Protein AF-A0A1A8ENK9-F1 (afdb_monomer)

pLDDT: mean 83.51, std 10.74, range [49.16, 95.38]

Organism: NCBI:txid1143690

Nearest PDB structures (foldseek):
  2x12-assembly2_B  TM=4.975E-01  e=7.363E+00  Streptococcus parasanguinis

Foldseek 3Di:
DPPPPPDDDFDKDKDKAAAPAAWPDKDWPPAAKDWDADPPDPGVNIIIIIGPDTDPPPDDTDMDTHHDDDD

Secondary structure (DSSP, 8-state):
------S------EEEEE-SS-EEEEE-SSS-EEEEE-TT-SSTTEEEEEESS---SSS----EEEEPPP-

Radius of gyration: 15.93 Å; Cα contacts (8 Å, |Δi|>4): 104; chains: 1; bounding box: 49×26×37 Å

Sequence (71 aa):
EEAINSMDYEFNFQLEIRAPYLLAGVESPSHAIRADADPLARSATSVVITLADKYTYDYPVEILIYPSEPH

Solvent-accessible surface area (backbone atoms only — not comparable to full-atom values): 4780 Å² total; per-residue (Å²): 133,83,82,74,72,86,66,86,81,82,72,82,63,78,48,77,47,79,44,100,53,54,59,70,46,75,49,41,95,64,47,64,64,40,81,47,58,62,90,84,50,95,56,60,31,42,37,38,35,32,63,64,59,85,67,80,84,83,68,77,88,46,77,47,77,38,74,46,80,88,128

Mean predicted aligned error: 7.11 Å

Structure (mmCIF, N/CA/C/O backbone):
data_AF-A0A1A8ENK9-F1
#
_entry.id   AF-A0A1A8ENK9-F1
#
loop_
_atom_site.group_PDB
_atom_site.id
_atom_site.type_symbol
_atom_site.label_atom_id
_atom_site.label_alt_id
_atom_site.label_comp_id
_atom_site.label_asym_id
_atom_site.label_entity_id
_atom_site.label_seq_id
_atom_site.pdbx_PDB_ins_code
_atom_site.Cartn_x
_atom_site.Cartn_y
_atom_site.Cartn_z
_atom_site.occupancy
_atom_site.B_iso_or_equiv
_atom_site.auth_seq_id
_atom_site.auth_comp_id
_atom_site.auth_asym_id
_atom_site.auth_atom_id
_atom_site.pdbx_PDB_model_num
ATOM 1 N N . GLU A 1 1 ? -33.829 5.250 15.070 1.00 49.16 1 GLU A N 1
ATOM 2 C CA . GLU A 1 1 ? -32.730 4.608 15.811 1.00 49.16 1 GLU A CA 1
ATOM 3 C C . GLU A 1 1 ? -31.866 3.904 14.781 1.00 49.16 1 GLU A C 1
ATOM 5 O O . GLU A 1 1 ? -32.311 2.926 14.190 1.00 49.16 1 GLU A O 1
ATOM 10 N N . GLU A 1 2 ? -30.738 4.506 14.410 1.00 56.56 2 GLU A N 1
ATOM 11 C CA . GLU A 1 2 ? -29.808 3.884 13.465 1.00 56.56 2 GLU A CA 1
ATOM 12 C C . GLU A 1 2 ? -29.172 2.684 14.166 1.00 56.56 2 GLU A C 1
ATOM 14 O O . GLU A 1 2 ? -28.580 2.824 15.235 1.00 56.56 2 GLU A O 1
ATOM 19 N N . ALA A 1 3 ? -29.367 1.487 13.612 1.00 63.91 3 ALA A N 1
ATOM 20 C CA . ALA A 1 3 ? -28.770 0.269 14.135 1.00 63.91 3 ALA A CA 1
ATOM 21 C C . ALA A 1 3 ? -27.255 0.334 13.907 1.00 63.91 3 ALA A C 1
ATOM 23 O O . ALA A 1 3 ? -26.762 -0.009 12.834 1.00 63.91 3 ALA A O 1
ATOM 24 N N . ILE A 1 4 ? -26.518 0.816 14.908 1.00 66.50 4 ILE A N 1
ATOM 25 C CA . ILE A 1 4 ? -25.057 0.796 14.900 1.00 66.50 4 ILE A CA 1
ATOM 26 C C . ILE A 1 4 ? -24.661 -0.668 15.060 1.00 66.50 4 ILE A C 1
ATOM 28 O O . ILE A 1 4 ? -24.810 -1.253 16.136 1.00 66.50 4 ILE A O 1
ATOM 32 N N . ASN A 1 5 ? -24.235 -1.290 13.964 1.00 65.12 5 ASN A N 1
ATOM 33 C CA . ASN A 1 5 ? -23.776 -2.666 13.998 1.00 65.12 5 ASN A CA 1
ATOM 34 C C . ASN A 1 5 ? -22.598 -2.744 14.983 1.00 65.12 5 ASN A C 1
ATOM 36 O O . ASN A 1 5 ? -21.565 -2.123 14.762 1.00 65.12 5 ASN A O 1
ATOM 40 N N . SER A 1 6 ? -22.777 -3.451 16.103 1.00 66.75 6 SER A N 1
ATOM 41 C CA . SER A 1 6 ? -21.781 -3.543 17.187 1.00 66.75 6 SER A CA 1
ATOM 42 C C . SER A 1 6 ? -20.597 -4.453 16.837 1.00 66.75 6 SER A C 1
ATOM 44 O O . SER A 1 6 ? -19.799 -4.796 17.707 1.00 66.75 6 SER A O 1
ATOM 46 N N . MET A 1 7 ? -20.507 -4.889 15.581 1.00 71.94 7 MET A N 1
ATOM 47 C CA . MET A 1 7 ? -19.388 -5.664 15.072 1.00 71.94 7 MET A CA 1
ATOM 48 C C . MET A 1 7 ? -18.263 -4.719 14.663 1.00 71.94 7 MET A C 1
ATOM 50 O O . MET A 1 7 ? -18.460 -3.812 13.857 1.00 71.94 7 MET A O 1
ATOM 54 N N . ASP A 1 8 ? -17.079 -4.964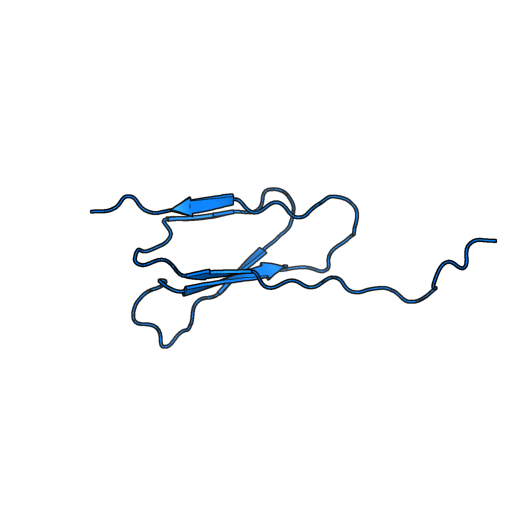 15.213 1.00 72.31 8 ASP A N 1
ATOM 55 C CA . ASP A 1 8 ? -15.852 -4.295 14.803 1.00 72.31 8 ASP A CA 1
ATOM 56 C C . ASP A 1 8 ? -15.534 -4.740 13.368 1.00 72.31 8 ASP A C 1
ATOM 58 O O . ASP A 1 8 ? -15.174 -5.894 13.121 1.00 72.31 8 ASP A O 1
ATOM 62 N N . TYR A 1 9 ? -15.786 -3.865 12.396 1.00 75.88 9 TYR A N 1
ATOM 63 C CA . TYR A 1 9 ? -15.459 -4.152 11.007 1.00 75.88 9 TYR A CA 1
ATOM 64 C C . TYR A 1 9 ? -13.945 -4.111 10.837 1.00 75.88 9 TYR A C 1
ATOM 66 O O . TYR A 1 9 ? -13.270 -3.218 11.353 1.00 75.88 9 TYR A O 1
ATOM 74 N N . GLU A 1 10 ? -13.408 -5.052 10.071 1.00 82.31 10 GLU A N 1
ATOM 75 C CA . GLU A 1 10 ? -12.006 -5.033 9.676 1.00 82.31 10 GLU A CA 1
ATOM 76 C C . GLU A 1 10 ? -11.895 -4.607 8.215 1.00 82.31 10 GLU A C 1
ATOM 78 O O . GLU A 1 10 ? -12.499 -5.210 7.324 1.00 82.31 10 GLU A O 1
ATOM 83 N N . PHE A 1 11 ? -11.124 -3.551 7.974 1.00 87.00 11 PHE A N 1
ATOM 84 C CA . PHE A 1 11 ? -10.796 -3.096 6.637 1.00 87.00 11 PHE A CA 1
ATOM 85 C C . PHE A 1 11 ? -9.414 -3.622 6.273 1.00 87.00 11 PHE A C 1
ATOM 87 O O . PHE A 1 11 ? -8.415 -3.263 6.894 1.00 87.00 11 PHE A O 1
ATOM 94 N N . ASN A 1 12 ? -9.377 -4.448 5.235 1.00 88.81 12 ASN A N 1
ATOM 95 C CA . ASN A 1 12 ? -8.152 -4.916 4.611 1.00 88.81 12 ASN A CA 1
ATOM 96 C C . ASN A 1 12 ? -8.214 -4.593 3.125 1.00 88.81 12 ASN A C 1
ATOM 98 O O . ASN A 1 12 ? -9.272 -4.700 2.501 1.00 88.81 12 ASN A O 1
ATOM 102 N N . PHE A 1 13 ? -7.068 -4.257 2.547 1.00 90.62 13 PHE A N 1
ATOM 103 C CA . PHE A 1 13 ? -6.942 -4.117 1.107 1.00 90.62 13 PHE A CA 1
ATOM 104 C C . PHE A 1 13 ? -5.653 -4.763 0.618 1.00 90.62 13 PHE A C 1
ATOM 106 O O . PHE A 1 13 ? -4.684 -4.920 1.364 1.00 90.62 13 PHE A O 1
ATOM 113 N N . GLN A 1 14 ? -5.662 -5.092 -0.668 1.00 93.12 14 GLN A N 1
ATOM 114 C CA . GLN A 1 14 ? -4.492 -5.522 -1.403 1.00 93.12 14 GLN A CA 1
ATOM 115 C C . GLN A 1 14 ? -4.460 -4.772 -2.732 1.00 93.12 14 GLN A C 1
ATOM 117 O O . GLN A 1 14 ? -5.387 -4.881 -3.534 1.00 93.12 14 GLN A O 1
ATOM 122 N N . LEU A 1 15 ? -3.397 -4.004 -2.954 1.00 92.25 15 LEU A N 1
ATOM 123 C CA . LEU A 1 15 ? -3.145 -3.302 -4.207 1.00 92.25 15 LEU A CA 1
ATOM 124 C C . LEU A 1 15 ? -1.999 -3.996 -4.939 1.00 92.25 15 LEU A C 1
ATOM 126 O O . LEU A 1 15 ? -0.864 -3.977 -4.476 1.00 92.25 15 LEU A O 1
ATOM 130 N N . GLU A 1 16 ? -2.290 -4.605 -6.083 1.00 91.88 16 GLU A N 1
ATOM 131 C CA . GLU A 1 16 ? -1.277 -5.233 -6.930 1.00 91.88 16 GLU A CA 1
ATOM 132 C C . GLU A 1 16 ? -0.878 -4.290 -8.069 1.00 91.88 16 GLU A C 1
ATOM 134 O O . GLU A 1 16 ? -1.715 -3.875 -8.874 1.00 91.88 16 GLU A O 1
ATOM 139 N N . ILE A 1 17 ? 0.413 -3.977 -8.155 1.00 87.81 17 ILE A N 1
ATOM 140 C CA . ILE A 1 17 ? 0.992 -3.176 -9.230 1.00 87.81 17 ILE A CA 1
ATOM 141 C C . ILE A 1 17 ? 1.809 -4.100 -10.121 1.00 87.81 17 ILE A C 1
ATOM 143 O O . ILE A 1 17 ? 2.779 -4.703 -9.665 1.00 87.81 17 ILE A O 1
ATOM 147 N N . ARG A 1 18 ? 1.444 -4.163 -11.404 1.00 87.81 18 ARG A N 1
ATOM 148 C CA . ARG A 1 18 ? 2.202 -4.873 -12.439 1.00 87.81 18 ARG A CA 1
ATOM 149 C C . ARG A 1 18 ? 2.743 -3.874 -13.446 1.00 87.81 18 ARG A C 1
ATOM 151 O O . ARG A 1 18 ? 1.972 -3.253 -14.175 1.00 87.81 18 ARG A O 1
ATOM 158 N N . ALA A 1 19 ? 4.059 -3.733 -13.493 1.00 81.00 19 ALA A N 1
ATOM 159 C CA . ALA A 1 19 ? 4.744 -2.831 -14.405 1.00 81.00 19 ALA A CA 1
ATOM 160 C C . ALA A 1 19 ? 5.843 -3.585 -15.171 1.00 81.00 19 ALA A C 1
ATOM 162 O O . ALA A 1 19 ? 6.453 -4.505 -14.627 1.00 81.00 19 ALA A O 1
ATOM 163 N N . PRO A 1 20 ? 6.125 -3.213 -16.433 1.00 77.25 20 PRO A N 1
ATOM 164 C CA . PRO A 1 20 ? 7.216 -3.817 -17.197 1.00 77.25 20 PRO A CA 1
ATOM 165 C C . PRO A 1 20 ? 8.610 -3.387 -16.700 1.00 77.25 20 PRO A C 1
ATOM 167 O O . PRO A 1 20 ? 9.609 -3.973 -17.110 1.00 77.25 20 PRO A O 1
ATOM 170 N N . TYR A 1 21 ? 8.683 -2.385 -15.820 1.00 74.88 21 TYR A N 1
ATOM 171 C CA . TYR A 1 21 ? 9.899 -1.838 -15.218 1.00 74.88 21 TYR A CA 1
ATOM 172 C C . TYR A 1 21 ? 9.824 -1.872 -13.685 1.00 74.88 21 TYR A C 1
ATOM 174 O O . TYR A 1 21 ? 8.746 -2.013 -13.107 1.00 74.88 21 TYR A O 1
ATOM 182 N N . LEU A 1 22 ? 10.985 -1.751 -13.034 1.00 77.75 22 LEU A N 1
ATOM 183 C CA . LEU A 1 22 ? 11.099 -1.695 -11.575 1.00 77.75 22 LEU A CA 1
ATOM 184 C C . LEU A 1 22 ? 10.342 -0.472 -11.029 1.00 77.75 22 LEU A C 1
ATOM 186 O O . LEU A 1 22 ? 10.296 0.568 -11.684 1.00 77.75 22 LEU A O 1
ATOM 190 N N . LEU A 1 23 ? 9.776 -0.552 -9.827 1.00 84.06 23 LEU A N 1
ATOM 191 C CA . LEU A 1 23 ? 9.311 0.640 -9.111 1.00 84.06 23 LEU A CA 1
ATOM 192 C C . LEU A 1 23 ? 10.491 1.288 -8.379 1.00 84.06 23 LEU A C 1
ATOM 194 O O . LEU A 1 23 ? 11.273 0.587 -7.739 1.00 84.06 23 LEU A O 1
ATOM 198 N N . ALA A 1 24 ? 10.608 2.614 -8.450 1.00 86.06 24 ALA A N 1
ATOM 199 C CA . ALA A 1 24 ? 11.614 3.356 -7.692 1.00 86.06 24 ALA A CA 1
ATOM 200 C C . ALA A 1 24 ? 11.276 3.360 -6.192 1.00 86.06 24 ALA A C 1
ATOM 202 O O . ALA A 1 24 ? 12.170 3.387 -5.350 1.00 86.06 24 ALA A O 1
ATOM 203 N N . GLY A 1 25 ? 9.985 3.288 -5.861 1.00 87.44 25 GLY A N 1
ATOM 204 C CA . GLY A 1 25 ? 9.511 3.146 -4.492 1.00 87.44 25 GLY A CA 1
ATOM 205 C C . GLY A 1 25 ? 7.994 3.230 -4.372 1.00 87.44 25 GLY A C 1
ATOM 206 O O . GLY A 1 25 ? 7.282 3.544 -5.330 1.00 87.44 25 GLY A O 1
ATOM 207 N N . VAL A 1 26 ? 7.515 2.970 -3.161 1.00 90.94 26 VAL A N 1
ATOM 208 C CA . VAL A 1 26 ? 6.141 3.221 -2.730 1.00 90.94 26 VAL A CA 1
ATOM 209 C C . VAL A 1 26 ? 6.177 3.854 -1.345 1.00 90.94 26 VAL A C 1
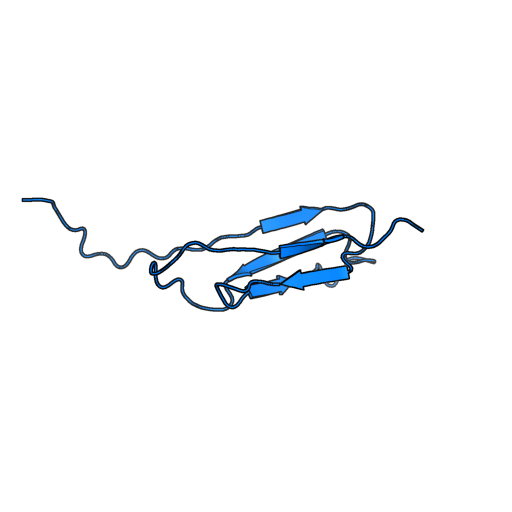ATOM 211 O O . VAL A 1 26 ? 6.981 3.460 -0.502 1.00 90.94 26 VAL A O 1
ATOM 214 N 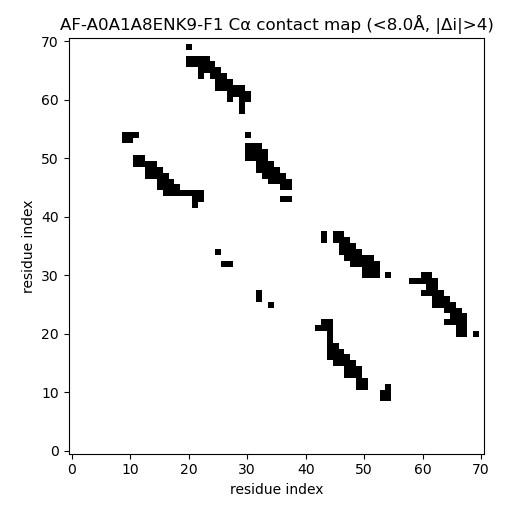N . GLU A 1 27 ? 5.313 4.832 -1.120 1.00 93.88 27 GLU A N 1
ATOM 215 C CA . GLU A 1 27 ? 5.150 5.505 0.164 1.00 93.88 27 GLU A CA 1
ATOM 216 C C . GLU A 1 27 ? 3.662 5.621 0.498 1.00 93.88 27 GLU A C 1
ATOM 218 O O . GLU A 1 27 ? 2.805 5.643 -0.385 1.00 93.88 27 GLU A O 1
ATOM 223 N N . SER A 1 28 ? 3.347 5.704 1.784 1.00 93.94 28 SER A N 1
ATOM 224 C CA . SER A 1 28 ? 2.036 6.132 2.249 1.00 93.94 28 SER A CA 1
ATOM 225 C C . SER A 1 28 ? 2.242 7.162 3.362 1.00 93.94 28 SER A C 1
ATOM 227 O O . SER A 1 28 ? 2.752 6.802 4.424 1.00 93.94 28 SER A O 1
ATOM 229 N N . PRO A 1 29 ? 1.866 8.437 3.143 1.00 93.69 29 PRO A N 1
ATOM 230 C CA . PRO A 1 29 ? 1.935 9.468 4.182 1.00 93.69 29 PRO A CA 1
ATOM 231 C C . PRO A 1 29 ? 0.819 9.313 5.222 1.00 93.69 29 PRO A C 1
ATOM 233 O O . PRO A 1 29 ? 0.869 9.922 6.286 1.00 93.69 29 PRO A O 1
A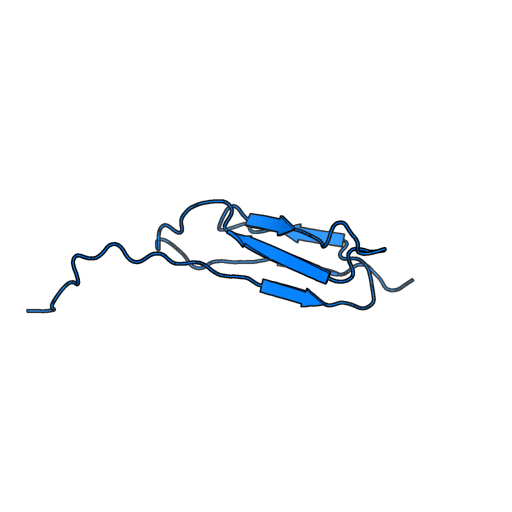TOM 236 N N . SER A 1 30 ? -0.198 8.516 4.889 1.00 92.69 30 SER A N 1
ATOM 237 C CA . SER A 1 30 ? -1.386 8.309 5.704 1.00 92.69 30 SER A CA 1
ATOM 238 C C . SER A 1 30 ? -1.176 7.150 6.685 1.00 92.69 30 SER A C 1
ATOM 240 O O . SER A 1 30 ? -1.155 7.351 7.890 1.00 92.69 30 SER A O 1
ATOM 242 N N . HIS A 1 31 ? -0.988 5.934 6.178 1.00 93.56 31 HIS A N 1
ATOM 243 C CA . HIS A 1 31 ? -0.933 4.704 6.964 1.00 93.56 31 HIS A CA 1
ATOM 244 C C . HIS A 1 31 ? 0.393 3.978 6.778 1.00 93.56 31 HIS A C 1
ATOM 246 O O . HIS A 1 31 ? 1.020 4.066 5.722 1.00 93.56 31 HIS A O 1
ATOM 252 N N . ALA A 1 32 ? 0.781 3.175 7.764 1.00 93.44 32 ALA A N 1
ATOM 253 C CA . ALA A 1 32 ? 1.868 2.230 7.583 1.00 93.44 32 ALA A CA 1
ATOM 254 C C . ALA A 1 32 ? 1.461 1.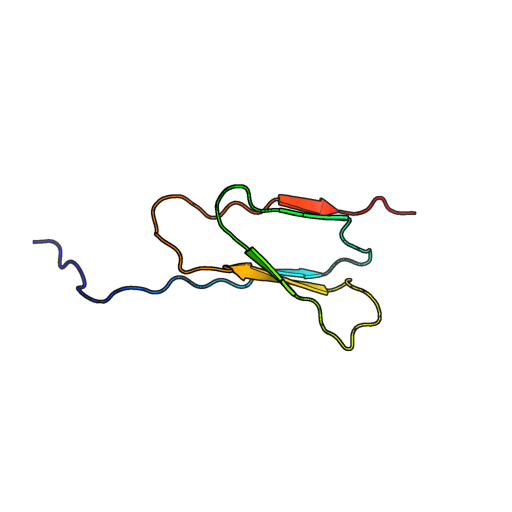159 6.555 1.00 93.44 32 ALA A C 1
ATOM 256 O O . ALA A 1 32 ? 0.397 0.540 6.663 1.00 93.44 32 ALA A O 1
ATOM 257 N N . ILE A 1 33 ? 2.316 0.940 5.557 1.00 94.62 33 ILE A N 1
ATOM 258 C CA . ILE A 1 33 ? 2.095 -0.022 4.473 1.00 94.62 33 ILE A CA 1
ATOM 259 C C . ILE A 1 33 ? 3.229 -1.041 4.405 1.00 94.62 33 ILE A C 1
ATOM 261 O O . ILE A 1 33 ? 4.350 -0.784 4.844 1.00 94.62 33 ILE A O 1
ATOM 265 N N . ARG A 1 34 ? 2.932 -2.202 3.825 1.00 93.94 34 ARG A N 1
ATOM 266 C CA . ARG A 1 34 ? 3.914 -3.211 3.424 1.00 93.94 34 ARG A CA 1
ATOM 267 C C . ARG A 1 34 ? 3.926 -3.302 1.913 1.00 93.94 34 ARG A C 1
ATOM 269 O O . ARG A 1 34 ? 2.874 -3.194 1.292 1.00 93.94 34 ARG A O 1
ATOM 276 N N . ALA A 1 35 ? 5.112 -3.471 1.350 1.00 91.31 35 ALA A N 1
ATOM 277 C CA . ALA A 1 35 ? 5.317 -3.673 -0.073 1.00 91.31 35 ALA A CA 1
ATOM 278 C C . ALA A 1 35 ? 6.044 -5.003 -0.252 1.00 91.31 35 ALA A C 1
ATOM 280 O O . ALA A 1 35 ? 7.249 -5.100 -0.017 1.00 91.31 35 ALA A O 1
ATOM 281 N N . ASP A 1 36 ? 5.291 -6.024 -0.627 1.00 90.12 36 ASP A N 1
ATOM 282 C CA . ASP A 1 36 ? 5.782 -7.378 -0.812 1.00 90.12 36 ASP A CA 1
ATOM 283 C C . ASP A 1 36 ? 5.964 -7.667 -2.304 1.00 90.12 36 ASP A C 1
ATOM 285 O O . ASP A 1 36 ? 5.188 -7.227 -3.153 1.00 90.12 36 ASP A O 1
ATOM 289 N N . ALA A 1 37 ? 7.000 -8.426 -2.640 1.00 85.94 37 ALA A N 1
ATOM 290 C CA . ALA A 1 37 ? 7.224 -8.944 -3.984 1.00 85.94 37 ALA A CA 1
ATOM 291 C C . ALA A 1 37 ? 7.296 -10.471 -3.924 1.00 85.94 37 ALA A C 1
ATOM 293 O O . ALA A 1 37 ? 7.640 -11.042 -2.888 1.00 85.94 37 ALA A O 1
ATOM 294 N N . ASP A 1 38 ? 6.984 -11.137 -5.036 1.00 83.81 38 ASP A N 1
ATOM 295 C CA . ASP A 1 38 ? 7.140 -12.588 -5.119 1.00 83.81 38 ASP A CA 1
ATOM 296 C C . ASP A 1 38 ? 8.635 -12.946 -4.965 1.00 83.81 38 ASP A C 1
ATOM 298 O O . ASP A 1 38 ? 9.448 -12.513 -5.790 1.00 83.81 38 ASP A O 1
ATOM 302 N N . PRO A 1 39 ? 9.026 -13.730 -3.940 1.00 77.81 39 PRO A N 1
ATOM 303 C CA . PRO A 1 39 ? 10.423 -14.102 -3.717 1.00 77.81 39 PRO A CA 1
ATOM 304 C C . PRO A 1 39 ? 11.014 -14.947 -4.855 1.00 77.81 39 PRO A C 1
ATOM 306 O O . PRO A 1 39 ? 12.234 -15.072 -4.955 1.00 77.81 39 PRO A O 1
ATOM 309 N N . LEU A 1 40 ? 10.173 -15.542 -5.706 1.00 81.38 40 LEU A N 1
ATOM 310 C CA . LEU A 1 40 ? 10.585 -16.304 -6.884 1.00 81.38 40 LEU A CA 1
ATOM 311 C C . LEU A 1 40 ? 10.673 -15.440 -8.150 1.00 81.38 40 LEU A C 1
ATOM 313 O O . LEU A 1 40 ? 11.203 -15.899 -9.170 1.00 81.38 40 LEU A O 1
ATOM 317 N N . ALA A 1 41 ? 10.172 -14.202 -8.118 1.00 76.44 41 ALA A N 1
ATOM 318 C CA . ALA A 1 41 ? 10.233 -13.313 -9.265 1.00 76.44 41 ALA A CA 1
ATOM 319 C C . ALA A 1 41 ? 11.669 -12.834 -9.506 1.00 76.44 41 ALA A C 1
ATOM 321 O O . ALA A 1 41 ? 12.390 -12.415 -8.604 1.00 76.44 41 ALA A O 1
ATOM 322 N N . ARG A 1 42 ? 12.088 -12.855 -10.777 1.00 71.38 42 ARG A N 1
ATOM 323 C CA . ARG A 1 42 ? 13.414 -12.363 -11.194 1.00 71.38 42 ARG A CA 1
ATOM 324 C C . ARG A 1 42 ? 13.550 -10.839 -11.103 1.00 71.38 42 ARG A C 1
ATOM 326 O O . ARG A 1 42 ? 14.650 -10.321 -11.264 1.00 71.38 42 ARG A O 1
ATOM 333 N N . SER A 1 43 ? 12.444 -10.129 -10.901 1.00 70.62 43 SER A N 1
ATOM 334 C CA . SER A 1 43 ? 12.379 -8.677 -10.762 1.00 70.62 43 SER A CA 1
ATOM 335 C C . SER A 1 43 ? 11.114 -8.278 -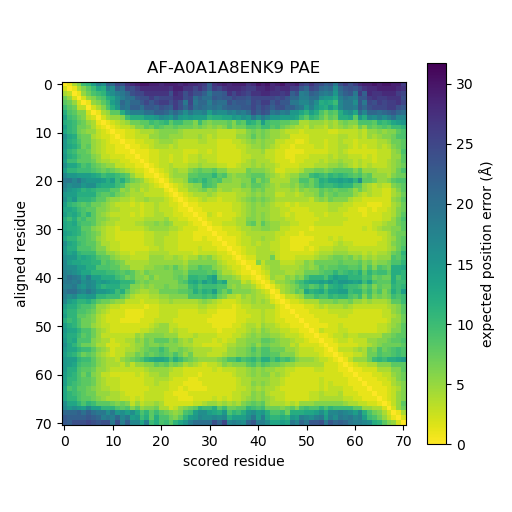10.004 1.00 70.62 43 SER A C 1
ATOM 337 O O . SER A 1 43 ? 10.102 -8.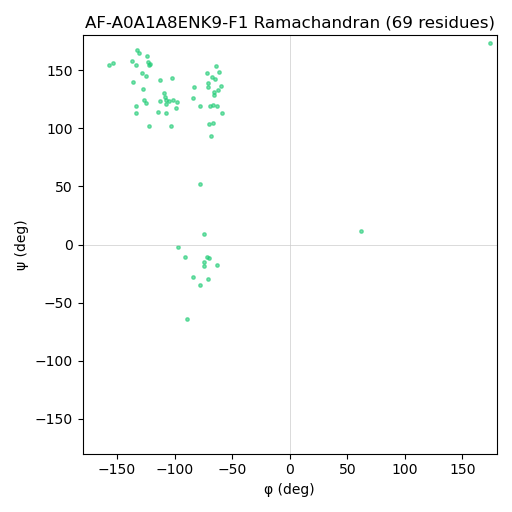974 -10.084 1.00 70.62 43 SER A O 1
ATOM 339 N N . ALA A 1 44 ? 11.128 -7.120 -9.336 1.00 71.56 44 ALA A N 1
ATOM 340 C CA . ALA A 1 44 ? 9.931 -6.530 -8.726 1.00 71.56 44 ALA A CA 1
ATOM 341 C C . ALA A 1 44 ? 9.046 -5.836 -9.783 1.00 71.56 44 ALA A C 1
ATOM 343 O O . ALA A 1 44 ? 8.696 -4.666 -9.674 1.00 71.56 44 ALA A O 1
ATOM 344 N N . THR A 1 45 ? 8.731 -6.577 -10.848 1.00 77.00 45 THR A N 1
ATOM 345 C CA . THR A 1 45 ? 7.735 -6.207 -11.869 1.00 77.00 45 THR A CA 1
ATOM 346 C C . THR A 1 45 ? 6.310 -6.374 -11.353 1.00 77.00 45 THR A C 1
ATOM 348 O O . THR A 1 45 ? 5.384 -5.787 -11.908 1.00 77.00 45 THR A O 1
ATOM 351 N N . SER A 1 46 ? 6.139 -7.149 -10.279 1.00 84.94 46 SER A N 1
ATOM 352 C CA . SER A 1 46 ? 4.898 -7.265 -9.525 1.00 84.94 46 SER A CA 1
ATOM 353 C C . SER A 1 46 ? 5.168 -6.960 -8.058 1.00 84.94 46 SER A C 1
ATOM 355 O O . SER A 1 46 ? 6.002 -7.622 -7.437 1.00 84.94 46 SER A O 1
ATOM 357 N N . VAL A 1 47 ? 4.472 -5.962 -7.518 1.00 88.88 47 VAL A N 1
ATOM 358 C CA . VAL A 1 47 ? 4.535 -5.581 -6.102 1.00 88.88 47 VA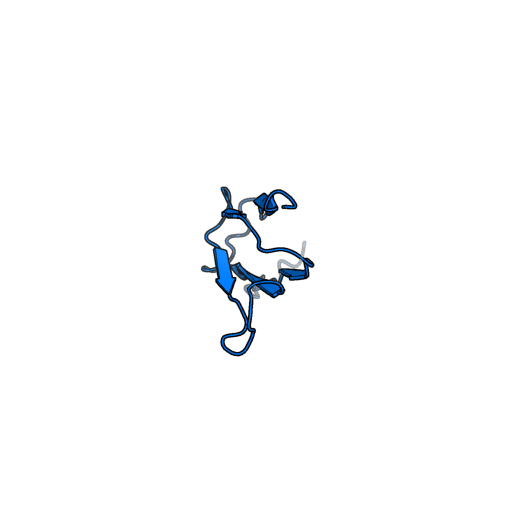L A CA 1
ATOM 359 C C . VAL A 1 47 ? 3.120 -5.544 -5.550 1.00 88.88 47 VAL A C 1
ATOM 361 O O . VAL A 1 47 ? 2.208 -5.000 -6.174 1.00 88.88 47 VAL A O 1
ATOM 364 N N . VAL A 1 48 ? 2.942 -6.140 -4.380 1.00 92.06 48 VAL A N 1
ATOM 365 C CA . VAL A 1 48 ? 1.690 -6.182 -3.640 1.00 92.06 48 VAL A CA 1
ATOM 366 C C . VAL A 1 48 ? 1.813 -5.258 -2.440 1.00 92.06 48 VAL A C 1
ATOM 368 O O . VAL A 1 48 ? 2.730 -5.397 -1.637 1.00 92.06 48 VAL A O 1
ATOM 371 N N . ILE A 1 49 ? 0.889 -4.310 -2.322 1.00 93.56 49 ILE A N 1
ATOM 372 C CA . ILE A 1 49 ? 0.835 -3.361 -1.216 1.00 93.56 49 ILE A CA 1
ATOM 373 C C . ILE A 1 49 ? -0.357 -3.691 -0.325 1.00 93.56 49 ILE A C 1
ATOM 375 O O . ILE A 1 49 ? -1.483 -3.823 -0.814 1.00 93.56 49 ILE A O 1
ATOM 379 N N . THR A 1 50 ? -0.114 -3.782 0.979 1.00 95.38 50 THR A N 1
ATOM 380 C CA . THR A 1 50 ? -1.145 -3.970 2.010 1.00 95.38 50 THR A CA 1
ATOM 381 C C . THR A 1 50 ? -0.927 -2.996 3.163 1.00 95.38 50 THR A C 1
ATOM 383 O O . THR A 1 50 ? 0.139 -2.390 3.290 1.00 95.38 50 THR A O 1
ATOM 386 N N . LEU A 1 51 ? -1.916 -2.865 4.048 1.00 94.62 51 LEU A N 1
ATOM 387 C CA . LEU A 1 51 ? -1.691 -2.205 5.333 1.00 94.62 51 LEU A CA 1
ATOM 388 C C . LEU A 1 51 ? -0.697 -3.007 6.177 1.00 94.62 51 LEU A C 1
ATOM 390 O O . LEU A 1 51 ? -0.706 -4.241 6.171 1.00 94.62 51 LEU A O 1
ATOM 394 N N . ALA A 1 52 ? 0.163 -2.296 6.900 1.00 93.56 52 ALA A N 1
ATOM 395 C CA . ALA A 1 52 ? 1.037 -2.899 7.899 1.00 93.56 52 ALA A CA 1
ATOM 396 C C . ALA A 1 52 ? 0.341 -3.070 9.254 1.00 93.56 52 ALA A C 1
ATOM 398 O O . ALA A 1 52 ? 0.701 -3.987 9.995 1.00 93.56 52 ALA A O 1
ATOM 399 N N . ASP A 1 53 ? -0.640 -2.208 9.529 1.00 90.69 53 ASP A N 1
ATOM 400 C CA . ASP A 1 53 ? -1.377 -2.097 10.783 1.00 90.69 53 ASP A CA 1
ATOM 401 C C . ASP A 1 53 ? -2.890 -2.072 10.536 1.00 90.69 53 ASP A C 1
ATOM 403 O O . ASP A 1 53 ? -3.361 -1.851 9.418 1.00 90.69 53 ASP A O 1
ATOM 407 N N . LYS A 1 54 ? -3.671 -2.284 11.600 1.00 88.56 54 LYS A N 1
ATOM 408 C CA . LYS A 1 54 ? -5.133 -2.222 11.526 1.00 88.56 54 LYS A CA 1
ATOM 409 C C . LYS A 1 54 ? -5.588 -0.815 11.132 1.00 88.56 54 LYS A C 1
ATOM 411 O O . LYS A 1 54 ? -5.159 0.171 11.726 1.00 88.56 54 LYS A O 1
ATOM 416 N N . TYR A 1 55 ? -6.506 -0.738 10.173 1.00 88.81 55 TYR A N 1
ATOM 417 C CA . TYR A 1 55 ? -7.114 0.524 9.769 1.00 88.81 55 TYR A CA 1
ATOM 418 C C . TYR A 1 55 ? -7.961 1.118 10.898 1.00 88.81 55 TYR A C 1
ATOM 420 O O . TYR A 1 55 ? -8.796 0.427 11.487 1.00 88.81 55 TYR A O 1
ATOM 428 N N . THR A 1 56 ? -7.752 2.400 11.185 1.00 85.81 56 THR A N 1
ATOM 429 C CA . THR A 1 56 ? -8.423 3.098 12.289 1.00 85.81 56 THR A CA 1
ATOM 430 C C . THR A 1 56 ? -9.652 3.891 11.849 1.00 85.81 56 THR A C 1
ATOM 432 O O . THR A 1 56 ? -10.359 4.424 12.694 1.00 85.81 56 THR A O 1
ATOM 435 N N . TYR A 1 57 ? -9.964 3.919 10.547 1.00 84.62 57 TYR A N 1
ATOM 436 C CA . TYR A 1 57 ? -11.116 4.630 9.972 1.00 84.62 57 TYR A CA 1
ATOM 437 C C . TYR A 1 57 ? -11.110 6.155 10.172 1.00 84.62 57 TYR A C 1
ATOM 439 O O . TYR A 1 57 ? -12.106 6.809 9.869 1.00 84.62 57 TYR A O 1
ATOM 447 N N . ASP A 1 58 ? -9.990 6.726 10.621 1.00 86.56 58 ASP A N 1
ATOM 448 C CA . ASP A 1 58 ? -9.873 8.156 10.921 1.00 86.56 58 ASP A CA 1
ATOM 449 C C . ASP A 1 58 ? -9.700 9.017 9.655 1.00 86.56 58 ASP A C 1
ATOM 451 O O . ASP A 1 58 ? -10.181 10.149 9.592 1.00 86.56 58 ASP A O 1
ATOM 455 N N . TYR A 1 59 ? -9.001 8.498 8.642 1.00 88.75 59 TYR A N 1
ATOM 456 C CA . TYR A 1 59 ? -8.679 9.200 7.394 1.00 88.75 59 TYR A CA 1
ATOM 457 C C . TYR A 1 59 ? -8.470 8.196 6.247 1.00 88.75 59 TYR A C 1
ATOM 459 O O . TYR A 1 59 ? -8.174 7.033 6.513 1.00 88.75 59 TYR A O 1
ATOM 467 N N . PRO A 1 60 ? -8.646 8.597 4.971 1.00 90.19 60 PRO A N 1
ATOM 468 C CA . PRO A 1 60 ? -8.490 7.692 3.831 1.00 90.19 60 PRO A CA 1
ATOM 469 C C . PRO A 1 60 ? -7.056 7.162 3.685 1.00 90.19 60 PRO A C 1
ATOM 471 O O . PRO A 1 60 ? -6.089 7.815 4.072 1.00 90.19 60 PRO A O 1
ATOM 474 N N . VAL A 1 61 ? -6.914 5.983 3.071 1.00 90.94 61 VAL A N 1
ATOM 475 C CA . VAL A 1 61 ? -5.601 5.442 2.697 1.00 90.94 61 VAL A CA 1
ATOM 476 C C . VAL A 1 61 ? -5.092 6.138 1.434 1.00 90.94 61 VAL A C 1
ATOM 478 O O . VAL A 1 61 ? -5.694 6.035 0.366 1.00 90.94 61 VAL A O 1
ATOM 481 N N . GLU A 1 62 ? -3.953 6.806 1.555 1.00 94.00 62 GLU A N 1
ATOM 482 C CA . GLU A 1 62 ? -3.214 7.451 0.470 1.00 94.00 62 GLU A CA 1
ATOM 483 C C . GLU A 1 62 ? -1.931 6.675 0.169 1.00 94.00 62 GLU A C 1
ATOM 485 O O . GLU A 1 62 ? -1.133 6.428 1.072 1.00 94.00 62 GLU A O 1
ATOM 490 N N . ILE A 1 63 ? -1.722 6.311 -1.099 1.00 93.00 63 ILE A N 1
ATOM 491 C CA . ILE A 1 63 ? -0.552 5.555 -1.563 1.00 93.00 63 ILE A CA 1
ATOM 492 C C . ILE A 1 63 ? 0.100 6.326 -2.710 1.00 93.00 63 ILE A C 1
ATOM 494 O O . ILE A 1 63 ? -0.539 6.613 -3.723 1.00 93.00 63 ILE A O 1
ATOM 498 N N . LEU A 1 64 ? 1.384 6.630 -2.557 1.00 92.81 64 LEU A N 1
ATOM 499 C CA . LEU A 1 64 ? 2.228 7.275 -3.552 1.00 92.81 64 LEU A CA 1
ATOM 500 C C . LEU A 1 64 ? 3.105 6.216 -4.220 1.00 92.81 64 LEU A C 1
ATOM 502 O O . LEU A 1 64 ? 3.831 5.480 -3.553 1.00 92.81 64 LEU A O 1
ATOM 506 N N . ILE A 1 65 ? 3.036 6.135 -5.547 1.00 90.44 65 ILE A N 1
ATOM 507 C CA . ILE A 1 65 ? 3.799 5.174 -6.350 1.00 90.44 65 ILE A CA 1
ATOM 508 C C . ILE 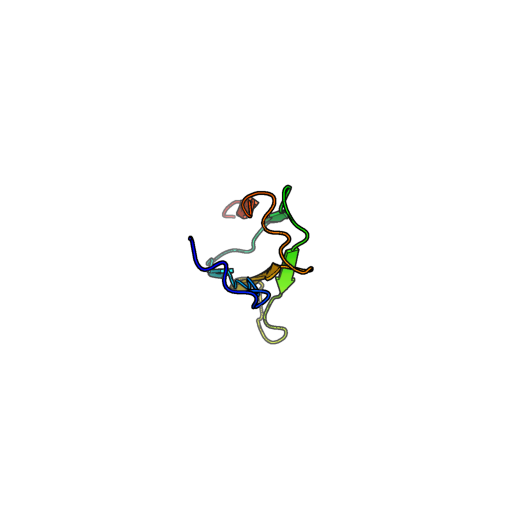A 1 65 ? 4.809 5.955 -7.182 1.00 90.44 65 ILE A C 1
ATOM 510 O O . ILE A 1 65 ? 4.426 6.821 -7.970 1.00 90.44 65 ILE A O 1
ATOM 514 N N . TYR A 1 66 ? 6.088 5.613 -7.043 1.00 89.94 66 TYR A N 1
ATOM 515 C CA . TYR A 1 66 ? 7.171 6.226 -7.803 1.00 89.94 66 TYR A CA 1
ATOM 516 C C . TYR A 1 66 ? 7.619 5.263 -8.911 1.00 89.94 66 TYR A C 1
ATOM 518 O O . TYR A 1 66 ? 8.320 4.285 -8.627 1.00 89.94 66 TYR A O 1
ATOM 526 N N . PRO A 1 67 ? 7.205 5.474 -10.175 1.00 84.94 67 PRO A N 1
ATOM 527 C CA . PRO A 1 67 ? 7.702 4.673 -11.289 1.00 84.94 67 PRO A CA 1
ATOM 528 C C . PRO A 1 67 ? 9.190 4.961 -11.526 1.00 84.94 67 PRO A C 1
ATOM 530 O O . PRO A 1 67 ? 9.627 6.103 -11.388 1.00 84.94 67 PRO A O 1
ATOM 533 N N . SER A 1 68 ? 9.969 3.942 -11.902 1.00 80.62 68 SER A N 1
ATOM 534 C CA . SER A 1 68 ? 11.338 4.180 -12.382 1.00 80.62 68 SER A CA 1
ATOM 535 C C . SER A 1 68 ? 11.307 4.822 -13.765 1.00 80.62 68 SER A C 1
ATOM 537 O O . SER A 1 68 ? 10.417 4.524 -14.566 1.00 80.62 68 SER A O 1
ATOM 539 N N . GLU A 1 69 ? 12.288 5.675 -14.064 1.00 70.56 69 GLU A N 1
ATOM 540 C CA . GLU A 1 69 ? 12.473 6.180 -15.424 1.00 70.56 69 GLU A CA 1
ATOM 541 C C . GLU A 1 69 ? 12.716 5.008 -16.395 1.00 70.56 69 GLU A C 1
ATOM 543 O O . GLU A 1 69 ? 13.470 4.085 -16.066 1.00 70.56 69 GLU A O 1
ATOM 548 N N . PRO A 1 70 ? 12.082 5.006 -17.581 1.00 61.47 70 PRO A N 1
ATOM 549 C CA . PRO A 1 70 ? 12.408 4.033 -18.612 1.00 61.47 70 PRO A CA 1
ATOM 550 C C . PRO A 1 70 ? 13.838 4.295 -19.106 1.00 61.47 70 PRO A C 1
ATOM 552 O O . PRO A 1 70 ? 14.134 5.389 -19.586 1.00 61.47 70 PRO A O 1
ATOM 555 N N . HIS A 1 71 ? 14.716 3.301 -18.954 1.00 57.31 71 HIS A N 1
ATOM 556 C CA . HIS A 1 71 ? 16.070 3.304 -19.518 1.00 57.31 71 HIS A CA 1
ATOM 557 C C . HIS A 1 71 ? 16.064 3.044 -21.027 1.00 57.31 71 HIS A C 1
ATOM 559 O O . HIS A 1 71 ? 15.248 2.206 -21.480 1.00 57.31 71 HIS A O 1
#

InterPro domains:
  IPR052627 von Willebrand factor A domain-containing protein [PTHR46299] (1-71)